Protein AF-A0A7W0JHE9-F1 (afdb_monomer_lite)

Sequence (180 aa):
MLCVAFGHEVSNIRFGSANLPEKYCLCGLPILREDGSYTRIGHIVSCFLSGHRYSAAGIRDGHREYVCELCGHPLLFDQRRSEYARHEVFRKKVRYRCNLFGHRAHEVTRRDGLVEYACQCGHSFLRAPQRNTLLKHPLVCLGAGHFIKFVTRRGRYAEFCCRNCGHTFCFVSIEANRRA

Secondary structure (DSSP, 8-state):
-HHHHH-B---HHHHHH---SSEEPTTS-EES-SSSPPEEEPP-THHHHT-EEEEEEEEETTEEEEEETTT--EEEEETTT-GGGG-SEEEEPPPHHHHHH-EEEEEEEEETTEEEEEETT-BEEEES--S--EEPPPHHHHHS-EEEEEEEEETTEEEEEETTT-BEEEEE-GGGGG--

Radius of gyration: 15.46 Å; chains: 1; bounding box: 36×39×40 Å

Foldseek 3Di:
DVCVQFNFAFFLLVQVPDLDQFDAGPVGDTADDQPQAWGFHGDDCCLAVPFFKWFFQQDDLQWTWIAGRTFQFIFTARLVPAPCNPDRMDTDHDDVVCQVFNFQWDFRDDPLQWTWTHGNSRFIFTHHDDPGSRAHDDVCCNRRNFTWTWRQDRQQWTWIAGPPRRGIGTHGHSVNVVPD

pLDDT: mean 86.29, std 11.2, range [38.03, 96.19]

Structure (mmCIF, N/CA/C/O backbone):
data_AF-A0A7W0JHE9-F1
#
_entry.id   AF-A0A7W0JHE9-F1
#
loop_
_atom_site.group_PDB
_atom_site.id
_atom_site.type_symbol
_atom_site.label_atom_id
_atom_site.label_alt_id
_atom_site.label_comp_id
_atom_site.label_asym_id
_atom_site.label_entity_id
_atom_site.label_seq_id
_atom_site.pdbx_PDB_ins_code
_atom_site.Cartn_x
_atom_site.Cartn_y
_atom_site.Cartn_z
_atom_site.occupancy
_atom_site.B_iso_or_equiv
_atom_site.auth_seq_id
_atom_site.auth_comp_id
_atom_site.auth_asym_id
_atom_site.auth_atom_id
_atom_site.pdbx_PDB_model_num
ATOM 1 N N . MET A 1 1 ? 9.188 10.929 -20.487 1.00 61.03 1 MET A N 1
ATOM 2 C CA . MET A 1 1 ? 9.081 12.239 -19.796 1.00 61.03 1 MET A CA 1
ATOM 3 C C . MET A 1 1 ? 7.981 12.283 -18.733 1.00 61.03 1 MET A C 1
ATOM 5 O O . MET A 1 1 ? 8.261 12.754 -17.640 1.00 61.03 1 MET A O 1
ATOM 9 N N . LEU A 1 2 ? 6.779 11.736 -18.972 1.00 79.88 2 LEU A N 1
ATOM 10 C CA . LEU A 1 2 ? 5.672 11.743 -17.993 1.00 79.88 2 LEU A CA 1
ATOM 11 C C . LEU A 1 2 ? 6.028 11.171 -16.605 1.00 79.88 2 LEU A C 1
ATOM 13 O O . LEU A 1 2 ? 5.628 11.745 -15.597 1.00 79.88 2 LEU A O 1
ATOM 17 N N . CYS A 1 3 ? 6.839 10.107 -16.528 1.00 87.75 3 CYS A N 1
ATOM 18 C CA . CYS A 1 3 ? 7.216 9.507 -15.241 1.00 87.75 3 CYS A CA 1
ATOM 19 C C . CYS A 1 3 ? 8.057 10.422 -14.337 1.00 87.75 3 CYS A C 1
ATOM 21 O O . CYS A 1 3 ? 7.995 10.294 -13.119 1.00 87.75 3 CYS A O 1
ATOM 23 N N . VAL A 1 4 ? 8.813 11.366 -14.907 1.00 83.88 4 VAL A N 1
ATOM 24 C CA . VAL A 1 4 ? 9.589 12.341 -14.120 1.00 83.88 4 VAL A CA 1
ATOM 25 C C . VAL A 1 4 ? 8.650 13.347 -13.452 1.00 83.88 4 VAL A C 1
ATOM 27 O O . VAL A 1 4 ? 8.818 13.676 -12.279 1.00 83.88 4 VAL A O 1
ATOM 30 N N . ALA A 1 5 ? 7.623 13.794 -14.177 1.00 83.44 5 ALA A N 1
ATOM 31 C CA . ALA A 1 5 ? 6.653 14.758 -13.672 1.00 83.44 5 ALA A CA 1
ATOM 32 C C . ALA A 1 5 ? 5.672 14.125 -12.675 1.00 83.44 5 ALA A C 1
ATOM 34 O O . ALA A 1 5 ? 5.450 14.682 -11.602 1.00 83.44 5 ALA A O 1
ATOM 35 N N . PHE A 1 6 ? 5.144 12.938 -12.985 1.00 84.69 6 PHE A N 1
ATOM 36 C CA . PHE A 1 6 ? 4.006 12.354 -12.265 1.00 84.69 6 PHE A CA 1
ATOM 37 C C . PHE A 1 6 ? 4.322 11.062 -11.509 1.00 84.69 6 PHE A C 1
ATOM 39 O O . PHE A 1 6 ? 3.451 10.550 -10.818 1.00 84.69 6 PHE A O 1
ATOM 46 N N . GLY A 1 7 ? 5.551 10.550 -11.585 1.00 89.94 7 GLY A N 1
ATOM 47 C CA . GLY A 1 7 ? 5.914 9.236 -11.054 1.00 89.94 7 GLY A CA 1
ATOM 48 C C . GLY A 1 7 ? 5.606 8.095 -12.028 1.00 89.94 7 GLY A C 1
ATOM 49 O O . GLY A 1 7 ? 4.931 8.263 -13.044 1.00 89.94 7 GLY A O 1
ATOM 50 N N . HIS A 1 8 ? 6.134 6.912 -11.731 1.00 92.06 8 HIS A N 1
ATOM 51 C CA . HIS A 1 8 ? 5.949 5.730 -12.564 1.00 92.06 8 HIS A CA 1
ATOM 52 C C . HIS A 1 8 ? 4.523 5.191 -12.490 1.00 92.06 8 HIS A C 1
ATOM 54 O O . HIS A 1 8 ? 3.943 5.059 -11.411 1.00 92.06 8 HIS A O 1
ATOM 60 N N . GLU A 1 9 ? 3.977 4.828 -13.646 1.00 89.88 9 GLU A N 1
ATOM 61 C CA . GLU A 1 9 ? 2.699 4.134 -13.722 1.00 89.88 9 GLU A CA 1
ATOM 62 C C . GLU A 1 9 ? 2.856 2.667 -13.307 1.00 89.88 9 GLU A C 1
ATOM 64 O O . GLU A 1 9 ? 3.744 1.953 -13.797 1.00 89.88 9 GLU A O 1
ATOM 69 N N . VAL A 1 10 ? 1.956 2.217 -12.434 1.00 89.88 10 VAL A N 1
ATOM 70 C CA . VAL A 1 10 ? 1.888 0.848 -11.919 1.00 89.88 10 VAL A CA 1
ATOM 71 C C . VAL A 1 10 ? 0.583 0.177 -12.338 1.00 89.88 10 VAL A C 1
ATOM 73 O O . VAL A 1 10 ? -0.466 0.816 -12.379 1.00 89.88 10 VAL A O 1
ATOM 76 N N . SER A 1 11 ? 0.649 -1.119 -12.647 1.00 89.12 11 SER A N 1
ATOM 77 C CA . SER A 1 11 ? -0.521 -1.933 -12.983 1.00 89.12 11 SER A CA 1
ATOM 78 C C . SER A 1 11 ? -0.297 -3.374 -12.541 1.00 89.12 11 SER A C 1
ATOM 80 O O . SER A 1 11 ? 0.521 -4.086 -13.125 1.00 89.12 11 SER A O 1
ATOM 82 N N . ASN A 1 12 ? -1.032 -3.817 -11.522 1.00 88.69 12 ASN A N 1
ATOM 83 C CA . ASN A 1 12 ? -0.953 -5.185 -11.012 1.00 88.69 12 ASN A CA 1
ATOM 84 C C . ASN A 1 12 ? -1.370 -6.224 -12.058 1.00 88.69 12 ASN A C 1
ATOM 86 O O . ASN A 1 12 ? -0.759 -7.287 -12.121 1.00 88.69 12 ASN A O 1
ATOM 90 N N . ILE A 1 13 ? -2.325 -5.895 -12.933 1.00 86.81 13 ILE A N 1
ATOM 91 C CA . ILE A 1 13 ? -2.701 -6.733 -14.082 1.00 86.81 13 ILE A CA 1
ATOM 92 C C . ILE A 1 13 ? -1.490 -6.966 -15.000 1.00 86.81 13 ILE A C 1
ATOM 94 O O . ILE A 1 13 ? -1.178 -8.103 -15.365 1.00 86.81 13 ILE A O 1
ATOM 98 N N . ARG A 1 14 ? -0.758 -5.895 -15.341 1.00 86.12 14 ARG A N 1
ATOM 99 C CA . ARG A 1 14 ? 0.450 -5.993 -16.177 1.00 86.12 14 ARG A CA 1
ATOM 100 C C . ARG A 1 14 ? 1.560 -6.757 -15.462 1.00 86.12 14 ARG A C 1
ATOM 102 O O . ARG A 1 14 ? 2.245 -7.573 -16.064 1.00 86.12 14 ARG A O 1
ATOM 109 N N . PHE A 1 15 ? 1.743 -6.508 -14.169 1.00 86.75 15 PHE A N 1
ATOM 110 C CA . PHE A 1 15 ? 2.784 -7.181 -13.398 1.00 86.75 15 PHE A CA 1
ATOM 111 C C . PHE A 1 15 ? 2.503 -8.668 -13.188 1.00 86.75 15 PHE A C 1
ATOM 113 O O . PHE A 1 15 ? 3.460 -9.434 -13.145 1.00 86.75 15 PHE A O 1
ATOM 120 N N . GLY A 1 16 ? 1.237 -9.077 -13.078 1.00 82.19 16 GLY A N 1
ATOM 121 C CA . GLY A 1 16 ? 0.854 -10.483 -12.952 1.00 82.19 16 GLY A CA 1
ATOM 122 C C . GLY A 1 16 ? 1.006 -11.274 -14.252 1.00 82.19 16 GLY A C 1
ATOM 123 O O . GLY A 1 16 ? 1.393 -12.436 -14.204 1.00 82.19 16 GLY A O 1
ATOM 124 N N . SER A 1 17 ? 0.755 -10.641 -15.404 1.00 78.75 17 SER A N 1
ATOM 125 C CA . SER A 1 17 ? 0.919 -11.267 -16.729 1.00 78.75 17 SER A CA 1
ATOM 126 C C . SER A 1 17 ? 2.379 -11.347 -17.182 1.00 78.75 17 SER A C 1
ATOM 128 O O . SER A 1 17 ? 2.765 -12.282 -17.879 1.00 78.75 17 SER A O 1
ATOM 130 N N . ALA A 1 18 ? 3.215 -10.394 -16.768 1.00 66.12 18 ALA A N 1
ATOM 131 C CA . ALA A 1 18 ? 4.636 -10.394 -17.077 1.00 66.12 18 ALA A CA 1
ATOM 132 C C . ALA A 1 18 ? 5.412 -11.286 -16.089 1.00 66.12 18 ALA A C 1
ATOM 134 O O . ALA A 1 18 ? 5.718 -10.874 -14.964 1.00 66.12 18 ALA A O 1
ATOM 135 N N . ASN A 1 19 ? 5.796 -12.485 -16.537 1.00 65.69 19 ASN A N 1
ATOM 136 C CA . ASN A 1 19 ? 6.719 -13.404 -15.851 1.00 65.69 19 ASN A CA 1
ATOM 137 C C . ASN A 1 19 ? 8.180 -12.904 -15.848 1.00 65.69 19 ASN A C 1
ATOM 139 O O . ASN A 1 19 ? 9.123 -13.657 -16.068 1.00 65.69 19 ASN A O 1
ATOM 143 N N . LEU A 1 20 ? 8.372 -11.604 -15.631 1.00 66.25 20 LEU A N 1
ATOM 144 C CA . LEU A 1 20 ? 9.675 -10.955 -15.694 1.00 66.25 20 LEU A CA 1
ATOM 145 C C . LEU A 1 20 ? 10.305 -10.860 -14.299 1.00 66.25 20 LEU A C 1
ATOM 147 O O . LEU A 1 20 ? 9.586 -10.512 -13.361 1.00 66.25 20 LEU A O 1
ATOM 151 N N . PRO A 1 21 ? 11.625 -11.107 -14.165 1.00 66.19 21 PRO A N 1
ATOM 152 C CA . PRO A 1 21 ? 12.361 -11.007 -12.900 1.00 66.19 21 PRO A CA 1
ATOM 153 C C . PRO A 1 21 ? 12.417 -9.578 -12.337 1.00 66.19 21 PRO A C 1
ATOM 155 O O . PRO A 1 21 ? 12.669 -9.393 -11.151 1.00 66.19 21 PRO A O 1
ATOM 158 N N . GLU A 1 22 ? 12.132 -8.572 -13.161 1.00 77.25 22 GLU A N 1
ATOM 159 C CA . GLU A 1 22 ? 11.987 -7.180 -12.746 1.00 77.25 22 GLU A CA 1
ATOM 160 C C . GLU A 1 22 ? 10.677 -6.601 -13.284 1.00 77.25 22 GLU A C 1
ATOM 162 O O . GLU A 1 22 ? 10.197 -6.965 -14.364 1.00 77.25 22 GLU A O 1
ATOM 167 N N . LYS A 1 23 ? 10.076 -5.680 -12.524 1.00 84.81 23 LYS A N 1
ATOM 168 C CA . LYS A 1 23 ? 8.892 -4.944 -12.968 1.00 84.81 23 LYS A CA 1
ATOM 169 C C . LYS A 1 23 ? 9.346 -3.656 -13.637 1.00 84.81 23 LYS A C 1
ATOM 171 O O . LYS A 1 23 ? 10.000 -2.826 -13.016 1.00 84.81 23 LYS A O 1
ATOM 176 N N . TYR A 1 24 ? 8.958 -3.475 -14.894 1.00 87.06 24 TYR A N 1
ATOM 177 C CA . TYR A 1 24 ? 9.279 -2.272 -15.654 1.00 87.06 24 TYR A CA 1
ATOM 178 C C . TYR A 1 24 ? 8.071 -1.341 -15.765 1.00 87.06 24 TYR A C 1
ATOM 180 O O . TYR A 1 24 ? 6.907 -1.758 -15.888 1.00 87.06 24 TYR A O 1
ATOM 188 N N . CYS A 1 25 ? 8.353 -0.043 -15.718 1.00 88.25 25 CYS A N 1
ATOM 189 C CA . CYS A 1 25 ? 7.408 0.977 -16.145 1.00 88.25 25 CYS A CA 1
ATOM 190 C C . CYS A 1 25 ? 7.365 1.036 -17.683 1.00 88.25 25 CYS A C 1
ATOM 192 O O . CYS A 1 25 ? 8.309 0.618 -18.347 1.00 88.25 25 CYS A O 1
ATOM 194 N N . LEU A 1 26 ? 6.315 1.627 -18.262 1.00 85.12 26 LEU A N 1
ATOM 195 C CA . LEU A 1 26 ? 6.248 1.875 -19.712 1.00 85.12 26 LEU A CA 1
ATOM 196 C C . LEU A 1 26 ? 7.388 2.771 -20.216 1.00 85.12 26 LEU A C 1
ATOM 198 O O . LEU A 1 26 ? 7.717 2.742 -21.393 1.00 85.12 26 LEU A O 1
ATOM 202 N N . CYS A 1 27 ? 8.021 3.544 -19.329 1.00 87.62 27 CYS A N 1
ATOM 203 C CA . CYS A 1 27 ? 9.218 4.310 -19.665 1.00 87.62 27 CYS A CA 1
ATOM 204 C C . CYS A 1 27 ? 10.507 3.467 -19.730 1.00 87.62 27 CYS A C 1
ATOM 206 O O . CYS A 1 27 ? 11.582 4.047 -19.835 1.00 87.62 27 CYS A O 1
ATOM 208 N N . GLY A 1 28 ? 10.423 2.140 -19.587 1.00 86.38 28 GLY A N 1
ATOM 209 C CA . GLY A 1 28 ? 11.554 1.213 -19.686 1.00 86.38 28 GLY A CA 1
ATOM 210 C C . GLY A 1 28 ? 12.434 1.112 -18.438 1.00 86.38 28 GLY A C 1
ATOM 211 O O . GLY A 1 28 ? 13.352 0.302 -18.413 1.00 86.38 28 GLY A O 1
ATOM 212 N N . LEU A 1 29 ? 12.163 1.893 -17.386 1.00 87.75 29 LEU A N 1
ATOM 213 C CA . LEU A 1 29 ? 12.939 1.833 -16.145 1.00 87.75 29 LEU A CA 1
ATOM 214 C C . LEU A 1 29 ? 12.412 0.745 -15.197 1.00 87.75 29 LEU A C 1
ATOM 216 O O . LEU A 1 29 ? 11.186 0.593 -15.084 1.00 87.75 29 LEU A O 1
ATOM 220 N N . PRO A 1 30 ? 13.308 0.022 -14.497 1.00 87.44 30 PRO A N 1
ATOM 221 C CA . PRO A 1 30 ? 12.917 -0.898 -13.442 1.00 87.44 30 PRO A CA 1
ATOM 222 C C . PRO A 1 30 ? 12.319 -0.111 -12.274 1.00 87.44 30 PRO A C 1
ATOM 224 O O . PRO A 1 30 ? 12.804 0.955 -11.892 1.00 87.44 30 PRO A O 1
ATOM 227 N N . ILE A 1 31 ? 11.243 -0.642 -11.711 1.00 90.44 31 ILE A N 1
ATOM 228 C CA . ILE A 1 31 ? 10.483 -0.056 -10.609 1.00 90.44 31 ILE A CA 1
ATOM 229 C C . ILE A 1 31 ? 10.176 -1.134 -9.571 1.00 90.44 31 ILE A C 1
ATOM 231 O O . ILE A 1 31 ? 10.238 -2.322 -9.873 1.00 90.44 31 ILE A O 1
ATOM 235 N N . LEU A 1 32 ? 9.790 -0.713 -8.362 1.00 88.75 32 LEU A N 1
ATOM 236 C CA . LEU A 1 32 ? 9.389 -1.623 -7.278 1.00 88.75 32 LEU A CA 1
ATOM 237 C C . LEU A 1 32 ? 10.535 -2.537 -6.820 1.00 88.75 32 LEU A C 1
ATOM 239 O O . LEU A 1 32 ? 10.350 -3.732 -6.607 1.00 88.75 32 LEU A O 1
ATOM 243 N N . ARG A 1 33 ? 11.731 -1.962 -6.678 1.00 87.69 33 ARG A N 1
ATOM 244 C CA . ARG A 1 33 ? 12.906 -2.678 -6.175 1.00 87.69 33 ARG A CA 1
ATOM 245 C C . ARG A 1 33 ? 12.736 -3.059 -4.704 1.00 87.69 33 ARG A C 1
ATOM 247 O O . ARG A 1 33 ? 12.240 -2.267 -3.904 1.00 87.69 33 ARG A O 1
ATOM 254 N N . GLU A 1 34 ? 13.188 -4.261 -4.356 1.00 91.19 34 GLU A N 1
ATOM 255 C CA . GLU A 1 34 ? 13.162 -4.793 -2.983 1.00 91.19 34 GLU A CA 1
ATOM 256 C C . GLU A 1 34 ? 14.473 -4.531 -2.210 1.00 91.19 34 GLU A C 1
ATOM 258 O O . GLU A 1 34 ? 14.685 -5.063 -1.128 1.00 91.19 34 GLU A O 1
ATOM 263 N N . ASP A 1 35 ? 15.345 -3.669 -2.737 1.00 89.38 35 ASP A N 1
ATOM 264 C CA . ASP A 1 35 ? 16.662 -3.309 -2.179 1.00 89.38 35 ASP A CA 1
ATOM 265 C C . ASP A 1 35 ? 16.610 -2.187 -1.119 1.00 89.38 35 ASP A C 1
ATOM 267 O O . ASP A 1 35 ? 17.637 -1.657 -0.699 1.00 89.38 35 ASP A O 1
ATOM 271 N N . GLY A 1 36 ? 15.405 -1.782 -0.708 1.00 87.25 36 GLY A N 1
ATOM 272 C CA . GLY A 1 36 ? 15.183 -0.679 0.229 1.00 87.25 36 GLY A CA 1
ATOM 273 C C . GLY A 1 36 ? 15.246 0.721 -0.396 1.00 87.25 36 GLY A C 1
ATOM 274 O O . GLY A 1 36 ? 14.982 1.704 0.305 1.00 87.25 36 GLY A O 1
ATOM 275 N N . SER A 1 37 ? 15.530 0.840 -1.698 1.00 92.56 37 SER A N 1
ATOM 276 C CA . SER A 1 37 ? 15.482 2.117 -2.411 1.00 92.56 37 SER A CA 1
ATOM 277 C C . SER A 1 37 ? 14.049 2.644 -2.551 1.00 92.56 37 SER A C 1
ATOM 279 O O . SER A 1 37 ? 13.059 1.905 -2.529 1.00 92.56 37 SER A O 1
ATOM 281 N N . TYR A 1 38 ? 13.922 3.967 -2.688 1.00 93.88 38 TYR A N 1
ATOM 282 C CA . TYR A 1 38 ? 12.629 4.590 -2.950 1.00 93.88 38 TYR A CA 1
ATOM 283 C C . TYR A 1 38 ? 12.323 4.596 -4.444 1.00 93.88 38 TYR A C 1
ATOM 285 O O . TYR A 1 38 ? 13.074 5.145 -5.246 1.00 93.88 38 TYR A O 1
ATOM 293 N N . THR A 1 39 ? 11.148 4.088 -4.800 1.00 93.88 39 THR A N 1
ATOM 294 C CA . THR A 1 39 ? 10.543 4.270 -6.120 1.00 93.88 39 THR A CA 1
ATOM 295 C C . THR A 1 39 ? 9.440 5.317 -6.029 1.00 93.88 39 THR A C 1
ATOM 297 O O . THR A 1 39 ? 8.593 5.267 -5.136 1.00 93.88 39 THR A O 1
ATOM 300 N N . ARG A 1 40 ? 9.408 6.264 -6.967 1.00 94.56 40 ARG A N 1
ATOM 301 C CA . ARG A 1 40 ? 8.303 7.220 -7.089 1.00 94.56 40 ARG A CA 1
ATOM 302 C C . ARG A 1 40 ? 7.238 6.661 -8.027 1.00 94.56 40 ARG A C 1
ATOM 304 O O . ARG A 1 40 ? 7.474 6.568 -9.228 1.00 94.56 40 ARG A O 1
ATOM 311 N N . ILE A 1 41 ? 6.066 6.332 -7.500 1.00 92.81 41 ILE A N 1
ATOM 312 C CA . ILE A 1 41 ? 4.907 5.909 -8.293 1.00 92.81 41 ILE A CA 1
ATOM 313 C C . ILE A 1 41 ? 3.885 7.036 -8.402 1.00 92.81 41 ILE A C 1
ATOM 315 O O . ILE A 1 41 ? 3.750 7.863 -7.496 1.00 92.81 41 ILE A O 1
ATOM 319 N N . GLY A 1 42 ? 3.168 7.071 -9.518 1.00 90.12 42 GLY A N 1
ATOM 320 C CA . GLY A 1 42 ? 2.116 8.050 -9.737 1.00 90.12 42 GLY A CA 1
ATOM 321 C C . GLY A 1 42 ? 0.872 7.783 -8.907 1.00 90.12 42 GLY A C 1
ATOM 322 O O . GLY A 1 42 ? 0.588 6.658 -8.492 1.00 90.12 42 GLY A O 1
ATOM 323 N N . HIS A 1 43 ? 0.118 8.847 -8.656 1.00 83.56 43 HIS A N 1
ATOM 324 C CA . HIS A 1 43 ? -1.173 8.734 -8.002 1.00 83.56 43 HIS A CA 1
ATOM 325 C C . HIS A 1 43 ? -2.221 8.244 -9.007 1.00 83.56 43 HIS A C 1
ATOM 327 O O . HIS A 1 43 ? -2.440 8.863 -10.047 1.00 83.56 43 HIS A O 1
ATOM 333 N N . ILE A 1 44 ? -2.890 7.130 -8.708 1.00 79.75 44 ILE A N 1
ATOM 334 C CA . ILE A 1 44 ? -3.879 6.547 -9.620 1.00 79.75 44 ILE A CA 1
ATOM 335 C C . ILE A 1 44 ? -5.252 7.152 -9.317 1.00 79.75 44 ILE A C 1
ATOM 337 O O . ILE A 1 44 ? -6.020 6.645 -8.499 1.00 79.75 44 ILE A O 1
ATOM 341 N N . VAL A 1 45 ? -5.567 8.254 -10.002 1.00 71.56 45 VAL A N 1
ATOM 342 C CA . VAL A 1 45 ? -6.821 9.010 -9.817 1.00 71.56 45 VAL A CA 1
ATOM 343 C C . VAL A 1 45 ? -8.055 8.175 -10.190 1.00 71.56 45 VAL A C 1
ATOM 345 O O . VAL A 1 45 ? -9.138 8.371 -9.635 1.00 71.56 45 VAL A O 1
ATOM 348 N N . SER A 1 46 ? -7.906 7.176 -11.068 1.00 72.44 46 SER A N 1
ATOM 349 C CA . SER A 1 46 ? -9.014 6.296 -11.464 1.00 72.44 46 SER A CA 1
ATOM 350 C C . SER A 1 46 ? -9.628 5.530 -10.282 1.00 72.44 46 SER A C 1
ATOM 352 O O . SER A 1 46 ? -10.820 5.222 -10.327 1.00 72.44 46 SER A O 1
ATOM 354 N N . CYS A 1 47 ? -8.882 5.322 -9.184 1.00 68.44 47 CYS A N 1
ATOM 355 C CA . CYS A 1 47 ? -9.405 4.778 -7.922 1.00 68.44 47 CYS A CA 1
ATOM 356 C C . CYS A 1 47 ? -10.623 5.568 -7.403 1.00 68.44 47 CYS A C 1
ATOM 358 O O . CYS A 1 47 ? -11.556 4.995 -6.832 1.00 68.44 47 CYS A O 1
ATOM 360 N N . PHE A 1 48 ? -10.617 6.890 -7.598 1.00 69.38 48 PHE A N 1
ATOM 361 C CA . PHE A 1 48 ? -11.632 7.810 -7.083 1.00 69.38 48 PHE A CA 1
ATOM 362 C C . PHE A 1 48 ? -12.811 7.989 -8.034 1.00 69.38 48 PHE A C 1
ATOM 364 O O . PHE A 1 48 ? -13.918 8.266 -7.577 1.00 69.38 48 PHE A O 1
ATOM 371 N N . LEU A 1 49 ? -12.597 7.823 -9.341 1.00 73.75 49 LEU A N 1
ATOM 372 C CA . LEU A 1 49 ? -13.613 8.100 -10.357 1.00 73.75 49 LEU A CA 1
ATOM 373 C C . LEU A 1 49 ? -14.511 6.886 -10.619 1.00 73.75 49 LEU A C 1
ATOM 375 O O . LEU A 1 49 ? -15.731 6.985 -10.464 1.00 73.75 49 LEU A O 1
ATOM 379 N N . SER A 1 50 ? -13.920 5.735 -10.947 1.00 76.38 50 SER A N 1
ATOM 380 C CA . SER A 1 50 ? -14.645 4.567 -11.472 1.00 76.38 50 SER A CA 1
ATOM 381 C C . SER A 1 50 ? -14.727 3.384 -10.504 1.00 76.38 50 SER A C 1
ATOM 383 O O . SER A 1 50 ? -15.471 2.435 -10.762 1.00 76.38 50 SER A O 1
ATOM 385 N N . GLY A 1 51 ? -13.995 3.439 -9.385 1.00 83.88 51 GLY A N 1
ATOM 386 C CA . GLY A 1 51 ? -13.872 2.338 -8.432 1.00 83.88 51 GLY A CA 1
ATOM 387 C C . GLY A 1 51 ? -13.163 1.124 -9.032 1.00 83.88 51 GLY A C 1
ATOM 388 O O . GLY A 1 51 ? -13.285 0.825 -10.221 1.00 83.88 51 GLY A O 1
ATOM 389 N N . HIS A 1 52 ? -12.413 0.402 -8.211 1.00 89.75 52 HIS A N 1
ATOM 390 C CA . HIS A 1 52 ? -11.581 -0.707 -8.680 1.00 89.75 52 HIS A CA 1
ATOM 391 C C . HIS A 1 52 ? -12.061 -2.048 -8.150 1.00 89.75 52 HIS A C 1
ATOM 393 O O . HIS A 1 52 ? -12.815 -2.110 -7.176 1.00 89.75 52 HIS A O 1
ATOM 399 N N . ARG A 1 53 ? -11.637 -3.111 -8.835 1.00 93.44 53 ARG A N 1
ATOM 400 C CA . ARG A 1 53 ? -11.833 -4.495 -8.418 1.00 93.44 53 ARG A CA 1
ATOM 401 C C . ARG A 1 53 ? -10.741 -4.884 -7.423 1.00 93.44 53 ARG A C 1
ATOM 403 O O . ARG A 1 53 ? -9.563 -4.597 -7.637 1.00 93.44 53 ARG A O 1
ATOM 410 N N . TYR A 1 54 ? -11.168 -5.499 -6.333 1.00 94.19 54 TYR A N 1
ATOM 411 C CA . TYR A 1 54 ? -10.351 -5.938 -5.216 1.00 94.19 54 TYR A CA 1
ATOM 412 C C . TYR A 1 54 ? -10.547 -7.431 -5.032 1.00 94.19 54 TYR A C 1
ATOM 414 O O . TYR A 1 54 ? -11.689 -7.888 -4.983 1.00 94.19 54 TYR A O 1
ATOM 422 N N . SER A 1 55 ? -9.443 -8.149 -4.885 1.00 94.81 55 SER A N 1
ATOM 423 C CA . SER A 1 55 ? -9.436 -9.599 -4.704 1.00 94.81 55 SER A CA 1
ATOM 424 C C . SER A 1 55 ? -8.779 -9.954 -3.380 1.00 94.81 55 SER A C 1
ATOM 426 O O . SER A 1 55 ? -7.832 -9.280 -2.958 1.00 94.81 55 SER A O 1
ATOM 428 N N . ALA A 1 56 ? -9.322 -10.962 -2.699 1.00 95.19 56 ALA A N 1
ATOM 429 C CA . ALA A 1 56 ? -8.826 -11.425 -1.414 1.00 95.19 56 ALA A CA 1
ATOM 430 C C . ALA A 1 56 ? -7.358 -11.845 -1.546 1.00 95.19 56 ALA A C 1
ATOM 432 O O . ALA A 1 56 ? -6.965 -12.538 -2.485 1.00 95.19 56 ALA A O 1
ATOM 433 N N . ALA A 1 57 ? -6.538 -11.372 -0.614 1.00 93.06 57 ALA A N 1
ATOM 434 C CA . ALA A 1 57 ? -5.105 -11.640 -0.575 1.00 93.06 57 ALA A CA 1
ATOM 435 C C . ALA A 1 57 ? -4.705 -12.458 0.655 1.00 93.06 57 ALA A C 1
ATOM 437 O O . ALA A 1 57 ? -3.706 -13.173 0.610 1.00 93.06 57 ALA A O 1
ATOM 438 N N . GLY A 1 58 ? -5.479 -12.377 1.739 1.00 93.19 58 GLY A N 1
ATOM 439 C CA . GLY A 1 58 ? -5.221 -13.151 2.944 1.00 93.19 58 GLY A CA 1
ATOM 440 C C . GLY A 1 58 ? -6.030 -12.689 4.147 1.00 93.19 58 GLY A C 1
ATOM 441 O O . GLY A 1 58 ? -6.902 -11.823 4.061 1.00 93.19 58 GLY A O 1
ATOM 442 N N . ILE A 1 59 ? -5.727 -13.292 5.290 1.00 93.81 59 ILE A N 1
ATOM 443 C CA . ILE A 1 59 ? -6.320 -12.989 6.591 1.00 93.81 59 ILE A CA 1
ATOM 444 C C . ILE A 1 59 ? -5.183 -12.785 7.589 1.00 93.81 59 ILE A C 1
ATOM 446 O O . ILE A 1 59 ? -4.263 -13.599 7.634 1.00 93.81 59 ILE A O 1
ATOM 450 N N . ARG A 1 60 ? -5.253 -11.722 8.393 1.00 91.31 60 ARG A N 1
ATOM 451 C CA . ARG A 1 60 ? -4.262 -11.405 9.429 1.00 91.31 60 ARG A CA 1
ATOM 452 C C . ARG A 1 60 ? -4.832 -10.486 10.498 1.00 91.31 60 ARG A C 1
ATOM 454 O O . ARG A 1 60 ? -5.656 -9.632 10.190 1.00 91.31 60 ARG A O 1
ATOM 461 N N . ASP A 1 61 ? -4.403 -10.677 11.744 1.00 94.12 61 ASP A N 1
ATOM 462 C CA . ASP A 1 61 ? -4.749 -9.815 12.887 1.00 94.12 61 ASP A CA 1
ATOM 463 C C . ASP A 1 61 ? -6.265 -9.539 13.016 1.00 94.12 61 ASP A C 1
ATOM 465 O O . ASP A 1 61 ? -6.702 -8.417 13.267 1.00 94.12 61 ASP A O 1
ATOM 469 N N . GLY A 1 62 ? -7.105 -10.550 12.753 1.00 94.88 62 GLY A N 1
ATOM 470 C CA . GLY A 1 62 ? -8.570 -10.412 12.775 1.00 94.88 62 GLY A CA 1
ATOM 471 C C . GLY A 1 62 ? -9.170 -9.602 11.614 1.00 94.88 62 GLY A C 1
ATOM 472 O O . GLY A 1 62 ? -10.353 -9.260 11.646 1.00 94.88 62 GLY A O 1
ATOM 473 N N . HIS A 1 63 ? -8.382 -9.309 10.580 1.00 96.19 63 HIS A N 1
ATOM 474 C CA . HIS A 1 63 ? -8.784 -8.586 9.381 1.00 96.19 63 HIS A CA 1
ATOM 475 C C . HIS A 1 63 ? -8.595 -9.446 8.123 1.00 96.19 63 HIS A C 1
ATOM 477 O O . HIS A 1 63 ? -7.697 -10.283 8.035 1.00 96.19 63 HIS A O 1
ATOM 483 N N . ARG A 1 64 ? -9.447 -9.239 7.120 1.00 96.06 64 ARG A N 1
ATOM 484 C CA . ARG A 1 64 ? -9.269 -9.777 5.770 1.00 96.06 64 ARG A CA 1
ATOM 485 C C . ARG A 1 64 ? -8.645 -8.706 4.881 1.00 96.06 64 ARG A C 1
ATOM 487 O O . ARG A 1 64 ? -9.130 -7.574 4.829 1.00 96.06 64 ARG A O 1
ATOM 494 N N . GLU A 1 65 ? -7.563 -9.076 4.211 1.00 95.31 65 GLU A N 1
ATOM 495 C CA . GLU A 1 65 ? -6.818 -8.226 3.292 1.00 95.31 65 GLU A CA 1
ATOM 496 C C . GLU A 1 65 ? -7.274 -8.471 1.856 1.00 95.31 65 GLU A C 1
ATOM 498 O O . GLU A 1 65 ? -7.447 -9.608 1.412 1.00 95.31 65 GLU A O 1
ATOM 503 N N . TYR A 1 66 ? -7.426 -7.381 1.121 1.00 95.38 66 TYR A N 1
ATOM 504 C CA . TYR A 1 66 ? -7.759 -7.349 -0.289 1.00 95.38 66 TYR A CA 1
ATOM 505 C C . TYR A 1 66 ? -6.755 -6.485 -1.019 1.00 95.38 66 TYR A C 1
ATOM 507 O O . TYR A 1 66 ? -6.327 -5.468 -0.486 1.00 95.38 66 TYR A O 1
ATOM 515 N N . VAL A 1 67 ? -6.436 -6.819 -2.261 1.00 94.25 67 VAL A N 1
ATOM 516 C CA . VAL A 1 67 ? -5.531 -6.014 -3.085 1.00 94.25 67 VAL A CA 1
ATOM 517 C C . VAL A 1 67 ? -6.257 -5.574 -4.343 1.00 94.25 67 VAL A C 1
ATOM 519 O O . VAL A 1 67 ? -6.908 -6.377 -5.013 1.00 94.25 67 VAL A O 1
ATOM 522 N N . CYS A 1 68 ? -6.148 -4.285 -4.666 1.00 93.31 68 CYS A N 1
ATOM 523 C CA . CYS A 1 68 ? -6.635 -3.771 -5.935 1.00 93.31 68 CYS A CA 1
ATOM 524 C C . CYS A 1 68 ? -5.863 -4.405 -7.098 1.00 93.31 68 CYS A C 1
ATOM 526 O O . CYS A 1 68 ? -4.630 -4.341 -7.161 1.00 93.31 68 CYS A O 1
ATOM 528 N N . GLU A 1 69 ? -6.598 -4.955 -8.059 1.00 91.06 69 GLU A N 1
ATOM 529 C CA . GLU A 1 69 ? -6.027 -5.601 -9.242 1.00 91.06 69 GLU A CA 1
ATOM 530 C C . GLU A 1 69 ? -5.311 -4.614 -10.170 1.00 91.06 69 GLU A C 1
ATOM 532 O O . GLU A 1 69 ? -4.446 -5.025 -10.933 1.00 91.06 69 GLU A O 1
ATOM 537 N N . LEU A 1 70 ? -5.618 -3.314 -10.089 1.00 89.88 70 LEU A N 1
ATOM 538 C CA . LEU A 1 70 ? -4.971 -2.282 -10.898 1.00 89.88 70 LEU A CA 1
ATOM 539 C C . LEU A 1 70 ? -3.837 -1.587 -10.139 1.00 89.88 70 LEU A C 1
ATOM 541 O O . LEU A 1 70 ? -2.675 -1.721 -10.502 1.00 89.88 70 LEU A O 1
ATOM 545 N N . CYS A 1 71 ? -4.152 -0.849 -9.076 1.00 89.19 71 CYS A N 1
ATOM 546 C CA . CYS A 1 71 ? -3.184 0.031 -8.418 1.00 89.19 71 CYS A CA 1
ATOM 547 C C . CYS A 1 71 ? -2.367 -0.634 -7.301 1.00 89.19 71 CYS A C 1
ATOM 549 O O . CYS A 1 71 ? -1.474 0.004 -6.752 1.00 89.19 71 CYS A O 1
ATOM 551 N N . GLY A 1 72 ? -2.698 -1.871 -6.916 1.00 91.81 72 GLY A N 1
ATOM 552 C CA . GLY A 1 72 ? -2.062 -2.558 -5.789 1.00 91.81 72 GLY A CA 1
ATOM 553 C C . GLY A 1 72 ? -2.417 -2.003 -4.412 1.00 91.81 72 GLY A C 1
ATOM 554 O O . GLY A 1 72 ? -1.945 -2.516 -3.409 1.00 91.81 72 GLY A O 1
ATOM 555 N N . HIS A 1 73 ? -3.277 -0.992 -4.320 1.00 91.25 73 HIS A N 1
ATOM 556 C CA . HIS A 1 73 ? -3.734 -0.453 -3.042 1.00 91.25 73 HIS A CA 1
ATOM 557 C C . HIS A 1 73 ? -4.432 -1.558 -2.217 1.00 91.25 73 HIS A C 1
ATOM 559 O O . HIS A 1 73 ? -5.426 -2.119 -2.698 1.00 91.25 73 HIS A O 1
ATOM 565 N N . PRO A 1 74 ? -3.955 -1.870 -0.997 1.00 92.94 74 PRO A N 1
ATOM 566 C CA . PRO A 1 74 ? -4.558 -2.876 -0.142 1.00 92.94 74 PRO A CA 1
ATOM 567 C C . PRO A 1 74 ? -5.710 -2.307 0.695 1.00 92.94 74 PRO A C 1
ATOM 569 O O . PRO A 1 74 ? -5.643 -1.191 1.210 1.00 92.94 74 PRO A O 1
ATOM 572 N N . LEU A 1 75 ? -6.767 -3.092 0.868 1.00 93.88 75 LEU A N 1
ATOM 573 C CA . LEU A 1 75 ? -7.808 -2.830 1.853 1.00 93.88 75 LEU A CA 1
ATOM 574 C C . LEU A 1 75 ? -7.764 -3.894 2.945 1.00 93.88 75 LEU A C 1
ATOM 576 O O . LEU A 1 75 ? -7.701 -5.081 2.652 1.00 93.88 75 LEU A O 1
ATOM 580 N N . LEU A 1 76 ? -7.840 -3.465 4.195 1.00 94.56 76 LEU A N 1
ATOM 581 C CA . LEU A 1 76 ? -7.819 -4.285 5.389 1.00 94.56 76 LEU A CA 1
ATOM 582 C C . LEU A 1 76 ? -9.125 -4.086 6.161 1.00 94.56 76 LEU A C 1
ATOM 584 O O . LEU A 1 76 ? -9.371 -3.029 6.743 1.00 94.56 76 LEU A O 1
ATOM 588 N N . PHE A 1 77 ? -9.986 -5.099 6.138 1.00 95.75 77 PHE A N 1
ATOM 589 C CA . PHE A 1 77 ? -11.318 -5.046 6.734 1.00 95.75 77 PHE A CA 1
ATOM 590 C C . PHE A 1 77 ? -11.431 -5.965 7.942 1.00 95.75 77 PHE A C 1
ATOM 592 O O . PHE A 1 77 ? -11.107 -7.142 7.846 1.00 95.75 77 PHE A O 1
ATOM 599 N N . ASP A 1 78 ? -11.956 -5.445 9.050 1.00 95.00 78 ASP A N 1
ATOM 600 C CA . ASP A 1 78 ? -12.291 -6.237 10.238 1.00 95.00 78 ASP A CA 1
ATOM 601 C C . ASP A 1 78 ? -13.253 -7.378 9.863 1.00 95.00 78 ASP A C 1
ATOM 603 O O . ASP A 1 78 ? -14.303 -7.143 9.254 1.00 95.00 78 ASP A O 1
ATOM 607 N N . GLN A 1 79 ? -12.894 -8.612 10.225 1.00 95.88 79 GLN A N 1
ATOM 608 C CA . GLN A 1 79 ? -13.646 -9.805 9.835 1.00 95.88 79 GLN A CA 1
ATOM 609 C C . GLN A 1 79 ? -15.032 -9.915 10.464 1.00 95.88 79 GLN A C 1
ATOM 611 O O . GLN A 1 79 ? -15.907 -10.592 9.927 1.00 95.88 79 GLN A O 1
ATOM 616 N N . ARG A 1 80 ? -15.228 -9.289 11.621 1.00 93.56 80 ARG A N 1
ATOM 617 C CA . ARG A 1 80 ? -16.470 -9.367 12.388 1.00 93.56 80 ARG A CA 1
ATOM 618 C C . ARG A 1 80 ? -17.425 -8.242 12.020 1.00 93.56 80 ARG A C 1
ATOM 620 O O . ARG A 1 80 ? -18.631 -8.410 12.157 1.00 93.56 80 ARG A O 1
ATOM 627 N N . ARG A 1 81 ? -16.896 -7.094 11.587 1.00 91.56 81 ARG A N 1
ATOM 628 C CA . ARG A 1 81 ? -17.673 -5.852 11.427 1.00 91.56 81 ARG A CA 1
ATOM 629 C C . ARG A 1 81 ? -17.898 -5.419 9.983 1.00 91.56 81 ARG A C 1
ATOM 631 O O . ARG A 1 81 ? -18.807 -4.633 9.735 1.00 91.56 81 ARG A O 1
ATOM 638 N N . SER A 1 82 ? -17.062 -5.856 9.043 1.00 91.50 82 SER A N 1
ATOM 639 C CA . SER A 1 82 ? -17.141 -5.386 7.658 1.00 91.50 82 SER A CA 1
ATOM 640 C C . SER A 1 82 ? -18.088 -6.229 6.809 1.00 91.50 82 SER A C 1
ATOM 642 O O . SER A 1 82 ? -17.971 -7.452 6.782 1.00 91.50 82 SER A O 1
ATOM 644 N N . GLU A 1 83 ? -18.939 -5.572 6.014 1.00 92.00 83 GLU A N 1
ATOM 645 C CA . GLU A 1 83 ? -19.727 -6.229 4.956 1.00 92.00 83 GLU A CA 1
ATOM 646 C C . GLU A 1 83 ? -18.823 -6.960 3.952 1.00 92.00 83 GLU A C 1
ATOM 648 O O . GLU A 1 83 ? -19.158 -8.033 3.462 1.00 92.00 83 GLU A O 1
ATOM 653 N N . TYR A 1 84 ? -17.615 -6.434 3.721 1.00 92.44 84 TYR A N 1
ATOM 654 C CA . TYR A 1 84 ? -16.668 -7.020 2.784 1.00 92.44 84 TYR A CA 1
ATOM 655 C C . TYR A 1 84 ? -15.978 -8.260 3.345 1.00 92.44 84 TYR A C 1
ATOM 657 O O . TYR A 1 84 ? -15.330 -8.947 2.576 1.00 92.44 84 TYR A O 1
ATOM 665 N N . ALA A 1 85 ? -16.076 -8.590 4.636 1.00 89.06 85 ALA A N 1
ATOM 666 C CA . ALA A 1 85 ? -15.252 -9.626 5.276 1.00 89.06 85 ALA A CA 1
ATOM 667 C C . ALA A 1 85 ? -15.392 -11.045 4.691 1.00 89.06 85 ALA A C 1
ATOM 669 O O . ALA A 1 85 ? -14.516 -11.879 4.910 1.00 89.06 85 ALA A O 1
ATOM 670 N N . ARG A 1 86 ? -16.484 -11.328 3.975 1.00 90.44 86 ARG A N 1
ATOM 671 C CA . ARG A 1 86 ? -16.806 -12.663 3.439 1.00 90.44 86 ARG A CA 1
ATOM 672 C C . ARG A 1 86 ? -16.668 -12.770 1.923 1.00 90.44 86 ARG A C 1
ATOM 674 O O . ARG A 1 86 ? -16.914 -13.831 1.365 1.00 90.44 86 ARG A O 1
ATOM 681 N N . HIS A 1 87 ? -16.319 -11.678 1.255 1.00 95.00 87 HIS A N 1
ATOM 682 C CA . HIS A 1 87 ? -16.187 -11.674 -0.192 1.00 95.00 87 HIS A CA 1
ATOM 683 C C . HIS A 1 87 ? -14.831 -12.246 -0.608 1.00 95.00 87 HIS A C 1
ATOM 685 O O . HIS A 1 87 ? -13.816 -12.021 0.044 1.00 95.00 87 HIS A O 1
ATOM 691 N N . GLU A 1 88 ? -14.795 -12.954 -1.729 1.00 95.44 88 GLU A N 1
ATOM 692 C CA . GLU A 1 88 ? -13.525 -13.282 -2.387 1.00 95.44 88 GLU A CA 1
ATOM 693 C C . GLU A 1 88 ? -13.092 -12.145 -3.313 1.00 95.44 88 GLU A C 1
ATOM 695 O O . GLU A 1 88 ? -11.915 -11.808 -3.406 1.00 95.44 88 GLU A O 1
ATOM 700 N N . VAL A 1 89 ? -14.062 -11.493 -3.958 1.00 96.12 89 VAL A N 1
ATOM 701 C CA . VAL A 1 89 ? -13.831 -10.384 -4.880 1.00 96.12 89 VAL A CA 1
ATOM 702 C C . VAL A 1 89 ? -14.974 -9.380 -4.779 1.00 96.12 89 VAL A C 1
ATOM 704 O O . VAL A 1 89 ? -16.135 -9.763 -4.636 1.00 96.12 89 VAL A O 1
ATOM 707 N N . PHE A 1 90 ? -14.667 -8.089 -4.891 1.00 94.94 90 PHE A N 1
ATOM 708 C CA . PHE A 1 90 ? -15.677 -7.036 -5.008 1.00 94.94 90 PHE A CA 1
ATOM 709 C C . PHE A 1 90 ? -15.153 -5.826 -5.783 1.00 94.94 90 PHE A C 1
ATOM 711 O O . PHE A 1 90 ? -13.950 -5.647 -5.976 1.00 94.94 90 PHE A O 1
ATOM 718 N N . ARG A 1 91 ? -16.067 -4.948 -6.209 1.00 93.06 91 ARG A N 1
ATOM 719 C CA . ARG A 1 91 ? -15.724 -3.630 -6.753 1.00 93.06 91 ARG A CA 1
ATOM 720 C C . ARG A 1 91 ? -16.054 -2.558 -5.729 1.00 93.06 91 ARG A C 1
ATOM 722 O O . ARG A 1 91 ? -17.153 -2.543 -5.186 1.00 93.06 91 ARG A O 1
ATOM 729 N N . LYS A 1 92 ? -15.121 -1.641 -5.476 1.00 88.81 92 LYS A N 1
ATOM 730 C CA . LYS A 1 92 ? -15.314 -0.567 -4.500 1.00 88.81 92 LYS A CA 1
ATOM 731 C C . LYS A 1 92 ? -14.816 0.769 -5.026 1.00 88.81 92 LYS A C 1
ATOM 733 O O . LYS A 1 92 ? -13.702 0.887 -5.530 1.00 88.81 92 LYS A O 1
ATOM 738 N N . LYS A 1 93 ? -15.639 1.801 -4.838 1.00 84.38 93 LYS A N 1
ATOM 739 C CA . LYS A 1 93 ? -15.245 3.201 -5.018 1.00 84.38 93 LYS A CA 1
ATOM 740 C C . LYS A 1 93 ? -14.677 3.759 -3.712 1.00 84.38 93 LYS A C 1
ATOM 742 O O . LYS A 1 93 ? -15.189 3.481 -2.616 1.00 84.38 93 LYS A O 1
ATOM 747 N N . VAL A 1 94 ? -13.610 4.547 -3.810 1.00 71.12 94 VAL A N 1
ATOM 748 C CA . VAL A 1 94 ? -13.099 5.294 -2.655 1.00 71.12 94 VAL A CA 1
ATOM 749 C C . VAL A 1 94 ? -14.133 6.353 -2.268 1.00 71.12 94 VAL A C 1
ATOM 751 O O . VAL A 1 94 ? -14.636 7.089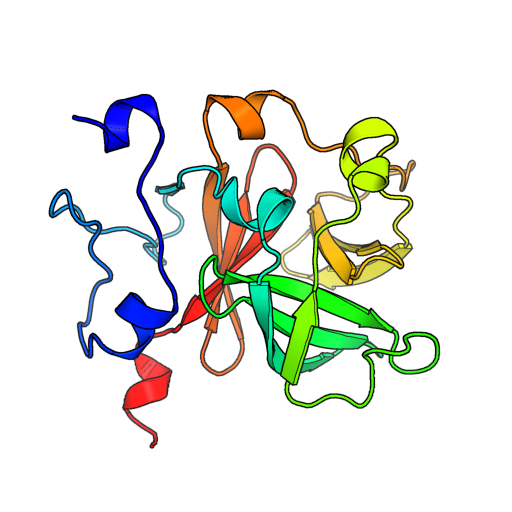 -3.115 1.00 71.12 94 VAL A O 1
ATOM 754 N N . ARG A 1 95 ? -14.500 6.414 -0.982 1.00 70.69 95 ARG A N 1
ATOM 755 C CA . ARG A 1 95 ? -15.465 7.409 -0.497 1.00 70.69 95 ARG A CA 1
ATOM 756 C C . ARG A 1 95 ? -14.765 8.765 -0.413 1.00 70.69 95 ARG A C 1
ATOM 758 O O . ARG A 1 95 ? -13.857 8.930 0.395 1.00 70.69 95 ARG A O 1
ATOM 765 N N . TYR A 1 96 ? -15.234 9.744 -1.187 1.00 60.81 96 TYR A N 1
ATOM 766 C CA . TYR A 1 96 ? -14.646 11.091 -1.266 1.00 60.81 96 TYR A CA 1
ATOM 767 C C . TYR A 1 96 ? -14.552 11.799 0.098 1.00 60.81 96 TYR A C 1
ATOM 769 O O . TYR A 1 96 ? -13.619 12.552 0.360 1.00 60.81 96 TYR A O 1
ATOM 777 N N . ARG A 1 97 ? -15.477 11.492 1.019 1.00 67.94 97 ARG A N 1
ATOM 778 C CA . ARG A 1 97 ? -15.467 12.018 2.394 1.00 67.94 97 ARG A CA 1
ATOM 779 C C . ARG A 1 97 ? -14.188 11.676 3.161 1.00 67.94 97 ARG A C 1
ATOM 781 O O . ARG A 1 97 ? -13.746 12.489 3.964 1.00 67.94 97 ARG A O 1
ATOM 788 N N . CYS A 1 98 ? -13.581 10.518 2.908 1.00 71.56 98 CYS A N 1
ATOM 789 C CA . CYS A 1 98 ? -12.335 10.138 3.570 1.00 71.56 98 CYS A CA 1
ATOM 790 C C . CYS A 1 98 ? -11.151 11.000 3.102 1.00 71.56 98 CYS A C 1
ATOM 792 O O . CYS A 1 98 ? -10.281 11.321 3.904 1.00 71.56 98 CYS A O 1
ATOM 794 N N . ASN A 1 99 ? -11.165 11.468 1.848 1.00 66.25 99 ASN A N 1
ATOM 795 C CA . ASN A 1 99 ? -10.162 12.415 1.357 1.00 66.25 99 ASN A CA 1
ATOM 796 C C . ASN A 1 99 ? -10.297 13.785 2.028 1.00 66.25 99 ASN A C 1
ATOM 798 O O . ASN A 1 99 ? -9.289 14.405 2.352 1.00 66.25 99 ASN A O 1
ATOM 802 N N . LEU A 1 100 ? -11.532 14.253 2.237 1.00 71.75 100 LEU A N 1
ATOM 803 C CA . LEU A 1 100 ? -11.783 15.601 2.750 1.00 71.75 100 LEU A CA 1
ATOM 804 C C . LEU A 1 100 ? -11.610 15.696 4.274 1.00 71.75 100 LEU A C 1
ATOM 806 O O . LEU A 1 100 ? -11.027 16.651 4.779 1.00 71.75 100 LEU A O 1
ATOM 810 N N . PHE A 1 101 ? -12.088 14.692 5.013 1.00 82.44 101 PHE A N 1
ATOM 811 C CA . PHE A 1 101 ? -12.098 14.708 6.482 1.00 82.44 101 PHE A CA 1
ATOM 812 C C . PHE A 1 101 ? -11.004 13.841 7.116 1.00 82.44 101 PHE A C 1
ATOM 814 O O . PHE A 1 101 ? -10.764 13.935 8.319 1.00 82.44 101 PHE A O 1
ATOM 821 N N . GLY A 1 102 ? -10.304 13.037 6.316 1.00 84.75 102 GLY A N 1
ATOM 822 C CA . GLY A 1 102 ? -9.356 12.042 6.794 1.00 84.75 102 GLY A CA 1
ATOM 823 C C . GLY A 1 102 ? -10.024 10.733 7.215 1.00 84.75 102 GLY A C 1
ATOM 824 O O . GLY A 1 102 ? -11.234 10.523 7.096 1.00 84.75 102 GLY A O 1
ATOM 825 N N . HIS A 1 103 ? -9.192 9.831 7.715 1.00 89.06 103 HIS A N 1
ATOM 826 C CA . HIS A 1 103 ? -9.541 8.483 8.122 1.00 89.06 103 HIS A CA 1
ATOM 827 C C . HIS A 1 103 ? -9.397 8.378 9.630 1.00 89.06 103 HIS A C 1
ATOM 829 O O . HIS A 1 103 ? -8.293 8.509 10.148 1.00 89.06 103 HIS A O 1
ATOM 835 N N . ARG A 1 104 ? -10.491 8.108 10.342 1.00 90.94 104 ARG A N 1
ATOM 836 C CA . ARG A 1 104 ? -10.384 7.658 11.729 1.00 90.94 104 ARG A CA 1
ATOM 837 C C . ARG A 1 104 ? -9.993 6.186 11.703 1.00 90.94 104 ARG A C 1
ATOM 839 O O . ARG A 1 104 ? -10.795 5.348 11.287 1.00 90.94 104 ARG A O 1
ATOM 846 N N . ALA A 1 105 ? -8.748 5.913 12.058 1.00 91.94 105 ALA A N 1
ATOM 847 C CA . ALA A 1 105 ? -8.187 4.576 12.064 1.00 91.94 105 ALA A CA 1
ATOM 848 C C . ALA A 1 105 ? -8.080 4.018 13.491 1.00 91.94 105 ALA A C 1
ATOM 850 O O . ALA A 1 105 ? -8.191 4.752 14.476 1.00 91.94 105 ALA A O 1
ATOM 851 N N . HIS A 1 106 ? -7.866 2.715 13.598 1.00 93.25 106 HIS A N 1
ATOM 852 C CA . HIS A 1 106 ? -7.503 2.019 14.830 1.00 93.25 106 HIS A CA 1
ATOM 853 C C . HIS A 1 106 ? -6.211 1.237 14.611 1.00 93.25 106 HIS A C 1
ATOM 855 O O . HIS A 1 106 ? -5.888 0.889 13.474 1.00 93.25 106 HIS A O 1
ATOM 861 N N . GLU A 1 107 ? -5.467 0.989 15.688 1.00 95.38 107 GLU A N 1
ATOM 862 C CA . GLU A 1 107 ? -4.295 0.110 15.648 1.00 95.38 107 GLU A CA 1
ATOM 863 C C . GLU A 1 107 ? -4.742 -1.325 15.366 1.00 95.38 107 GLU A C 1
ATOM 865 O O . GLU A 1 107 ? -5.664 -1.830 16.004 1.00 95.38 107 GLU A O 1
ATOM 870 N N . VAL A 1 108 ? -4.096 -1.963 14.394 1.00 94.88 108 VAL A N 1
ATOM 871 C CA . VAL A 1 108 ? -4.308 -3.371 14.045 1.00 94.88 108 VAL A CA 1
ATOM 872 C C . VAL A 1 108 ? -3.210 -4.223 14.661 1.00 94.88 108 VAL A C 1
ATOM 874 O O . VAL A 1 108 ? -3.496 -5.158 15.397 1.00 94.88 108 VAL A O 1
ATOM 877 N N . THR A 1 109 ? -1.952 -3.896 14.362 1.00 95.44 109 THR A N 1
ATOM 878 C CA . THR A 1 109 ? -0.789 -4.655 14.831 1.00 95.44 109 THR A CA 1
ATOM 879 C C . THR A 1 109 ? 0.482 -3.805 14.785 1.00 95.44 109 THR A C 1
ATOM 881 O O . THR A 1 109 ? 0.489 -2.696 14.241 1.00 95.44 109 THR A O 1
ATOM 884 N N . ARG A 1 110 ? 1.576 -4.321 15.348 1.00 94.56 110 ARG A N 1
ATOM 885 C CA . ARG A 1 110 ? 2.917 -3.722 15.285 1.00 94.56 110 ARG A CA 1
ATOM 886 C C . ARG A 1 110 ? 3.825 -4.619 14.458 1.00 94.56 110 ARG A C 1
ATOM 888 O O . ARG A 1 110 ? 3.891 -5.816 14.711 1.00 94.56 110 ARG A O 1
ATOM 895 N N . ARG A 1 111 ? 4.525 -4.046 13.479 1.00 91.62 111 ARG A N 1
ATOM 896 C CA . ARG A 1 111 ? 5.418 -4.782 12.572 1.00 91.62 111 ARG A CA 1
ATOM 897 C C . ARG A 1 111 ? 6.455 -3.867 11.947 1.00 91.62 111 ARG A C 1
ATOM 899 O O . ARG A 1 111 ? 6.188 -2.684 11.750 1.00 91.62 111 ARG A O 1
ATOM 906 N N . ASP A 1 112 ? 7.623 -4.419 11.633 1.00 86.12 112 ASP A N 1
ATOM 907 C CA . ASP A 1 112 ? 8.702 -3.700 10.940 1.00 86.12 112 ASP A CA 1
ATOM 908 C C . ASP A 1 112 ? 9.108 -2.388 11.653 1.00 86.12 112 ASP A C 1
ATOM 910 O O . ASP A 1 112 ? 9.414 -1.379 11.020 1.00 86.12 112 ASP A O 1
ATOM 914 N N . GLY A 1 113 ? 9.039 -2.372 12.994 1.00 88.94 113 GLY A N 1
ATOM 915 C CA . GLY A 1 113 ? 9.285 -1.179 13.822 1.00 88.94 113 GLY A CA 1
ATOM 916 C C . GLY A 1 113 ? 8.200 -0.092 13.739 1.00 88.94 113 GLY A C 1
ATOM 917 O O . GLY A 1 113 ? 8.377 1.005 14.267 1.00 88.94 113 GLY A O 1
ATOM 918 N N . LEU A 1 114 ? 7.077 -0.379 13.082 1.00 93.56 114 LEU A N 1
ATOM 919 C CA . LEU A 1 114 ? 5.960 0.526 12.829 1.00 93.56 114 LEU A CA 1
ATOM 920 C C . LEU A 1 114 ? 4.653 -0.047 13.400 1.00 93.56 114 LEU A C 1
ATOM 922 O O . LEU A 1 114 ? 4.580 -1.181 13.877 1.00 93.56 114 LEU A O 1
ATOM 926 N N . VAL A 1 115 ? 3.602 0.764 13.361 1.00 95.19 115 VAL A N 1
ATOM 927 C CA . VAL A 1 115 ? 2.235 0.396 13.724 1.00 95.19 115 VAL A CA 1
ATOM 928 C C . VAL A 1 115 ? 1.386 0.419 12.465 1.00 95.19 115 VAL A C 1
ATOM 930 O O . VAL A 1 115 ? 1.407 1.386 11.694 1.00 95.19 115 VAL A O 1
ATOM 93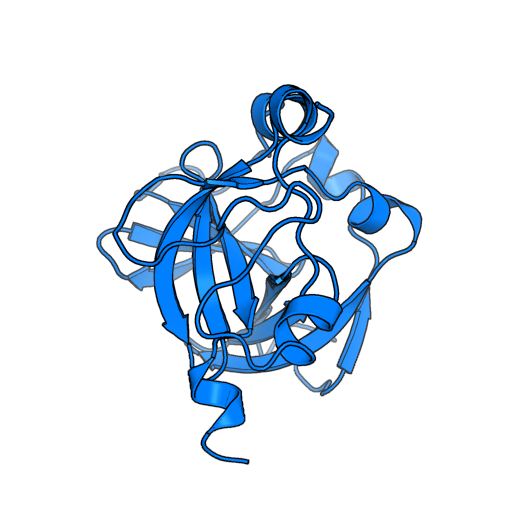3 N N . GLU A 1 116 ? 0.646 -0.659 12.251 1.00 95.19 116 GLU A N 1
ATOM 934 C CA . GLU A 1 116 ? -0.358 -0.726 11.209 1.00 95.19 116 GLU A CA 1
ATOM 935 C C . GLU A 1 116 ? -1.697 -0.233 11.741 1.00 95.19 116 GLU A C 1
ATOM 937 O O . GLU A 1 116 ? -2.203 -0.711 12.755 1.00 95.19 116 GLU A O 1
ATOM 942 N N . TYR A 1 117 ? -2.275 0.717 11.023 1.00 94.69 117 TYR A N 1
ATOM 943 C CA . TYR A 1 117 ? -3.570 1.306 11.295 1.00 94.69 117 TYR A CA 1
ATOM 944 C C . TYR A 1 117 ? -4.541 0.946 10.175 1.00 94.69 117 TYR A C 1
ATOM 946 O O . TYR A 1 117 ? -4.159 0.990 9.006 1.00 94.69 117 TYR A O 1
ATOM 954 N N . ALA A 1 118 ? -5.804 0.675 10.501 1.00 93.12 118 ALA A N 1
ATOM 955 C CA . ALA A 1 118 ? -6.868 0.487 9.515 1.00 93.12 118 ALA A CA 1
ATOM 956 C C . ALA A 1 118 ? -8.063 1.396 9.807 1.00 93.12 118 ALA A C 1
ATOM 958 O O . ALA A 1 118 ? -8.399 1.640 10.961 1.00 93.12 118 ALA A O 1
ATOM 959 N N . CYS A 1 119 ? -8.722 1.909 8.767 1.00 91.19 119 CYS A N 1
ATOM 960 C CA . CYS A 1 119 ? -10.009 2.595 8.909 1.00 91.19 119 CYS A CA 1
ATOM 961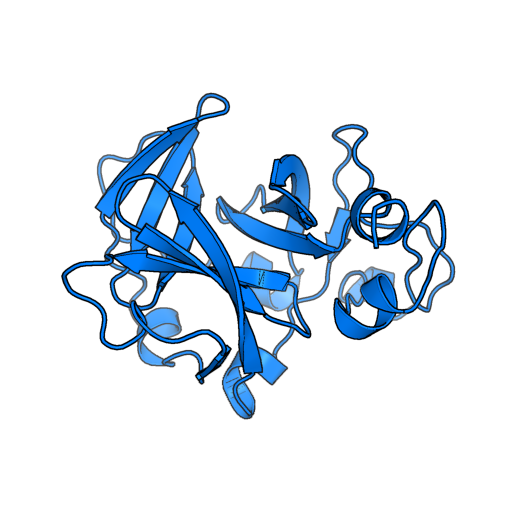 C C . CYS A 1 119 ? -11.180 1.654 8.623 1.00 91.19 119 CYS A C 1
ATOM 963 O O . CYS A 1 119 ? -11.048 0.686 7.881 1.00 91.19 119 CYS A O 1
ATOM 965 N N . GLN A 1 120 ? -12.383 2.030 9.062 1.00 89.31 120 GLN A N 1
ATOM 966 C CA . GLN A 1 120 ? -13.626 1.331 8.693 1.00 89.31 120 GLN A CA 1
ATOM 967 C C . GLN A 1 120 ? -13.833 1.226 7.167 1.00 89.31 120 GLN A C 1
ATOM 969 O O . GLN A 1 120 ? -14.473 0.313 6.660 1.00 89.31 120 GLN A O 1
ATOM 974 N N . CYS A 1 121 ? -13.270 2.171 6.414 1.00 88.31 121 CYS A N 1
ATOM 975 C CA . CYS A 1 121 ? -13.264 2.181 4.957 1.00 88.31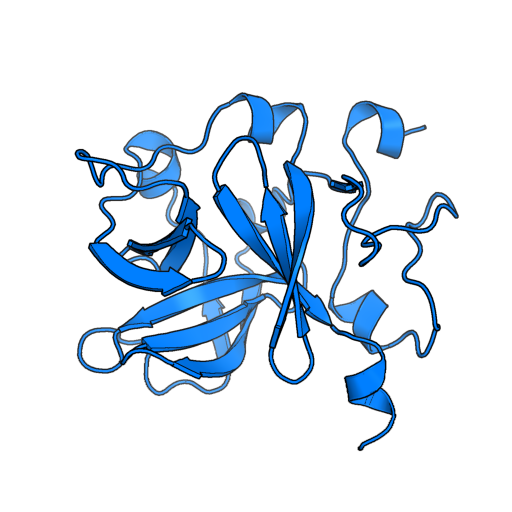 121 CYS A CA 1
ATOM 976 C C . CYS A 1 121 ? -12.311 1.163 4.303 1.00 88.31 121 CYS A C 1
ATOM 978 O O . CYS A 1 121 ? -12.290 1.091 3.071 1.00 88.31 121 CYS A O 1
ATOM 980 N N . GLY A 1 122 ? -11.526 0.437 5.099 1.00 90.31 122 GLY A N 1
ATOM 981 C CA . GLY A 1 122 ? -10.555 -0.561 4.672 1.00 90.31 122 GLY A CA 1
ATOM 982 C C . GLY A 1 122 ? -9.153 -0.018 4.404 1.00 90.31 122 GLY A C 1
ATOM 983 O O . GLY A 1 122 ? -8.245 -0.800 4.218 1.00 90.31 122 GLY A O 1
ATOM 984 N N . HIS A 1 123 ? -8.914 1.292 4.373 1.00 90.19 123 HIS A N 1
ATOM 985 C CA . HIS A 1 123 ? -7.562 1.800 4.104 1.00 90.19 123 HIS A CA 1
ATOM 986 C C . HIS A 1 123 ? -6.610 1.420 5.234 1.00 90.19 123 HIS A C 1
ATOM 988 O O . HIS A 1 123 ? -6.926 1.689 6.397 1.00 90.19 123 HIS A O 1
ATOM 994 N N . SER A 1 124 ? -5.460 0.855 4.872 1.00 91.50 124 SER A N 1
ATOM 995 C CA . SER A 1 124 ? -4.376 0.556 5.796 1.00 91.50 124 SER A CA 1
ATOM 996 C C . SER A 1 124 ? -3.215 1.541 5.653 1.00 91.50 124 SER A C 1
ATOM 998 O O . SER A 1 124 ? -2.926 2.081 4.580 1.00 91.50 124 SER A O 1
ATOM 1000 N N . PHE A 1 125 ? -2.561 1.801 6.779 1.00 93.06 125 PHE A N 1
ATOM 1001 C CA . PHE A 1 125 ? -1.429 2.707 6.889 1.00 93.06 125 PHE A CA 1
ATOM 1002 C C . PHE A 1 125 ? -0.389 2.094 7.814 1.00 93.06 125 PHE A C 1
ATOM 1004 O O . PHE A 1 125 ? -0.728 1.623 8.891 1.00 93.06 125 PHE A O 1
ATOM 1011 N N . LEU A 1 126 ? 0.878 2.162 7.434 1.00 94.25 126 LEU A N 1
ATOM 1012 C CA . LEU A 1 126 ? 2.008 1.757 8.249 1.00 94.25 126 LEU A CA 1
ATOM 1013 C C . LEU A 1 126 ? 2.803 3.006 8.643 1.00 94.25 126 LEU A C 1
ATOM 1015 O O . LEU A 1 126 ? 3.384 3.682 7.790 1.00 94.25 126 LEU A O 1
ATOM 1019 N N . ARG A 1 127 ? 2.782 3.363 9.927 1.00 93.62 127 ARG A N 1
ATOM 1020 C CA . ARG A 1 127 ? 3.383 4.603 10.446 1.00 93.62 127 ARG A CA 1
ATOM 1021 C C . ARG A 1 127 ? 4.043 4.370 11.799 1.00 93.62 127 ARG A C 1
ATOM 1023 O O . ARG A 1 127 ? 3.747 3.399 12.481 1.00 93.62 127 ARG A O 1
ATOM 1030 N N . ALA A 1 128 ? 4.918 5.287 12.205 1.00 91.75 128 ALA A N 1
ATOM 1031 C CA . ALA A 1 128 ? 5.370 5.331 13.591 1.00 91.75 128 ALA A CA 1
ATOM 1032 C C . ALA A 1 128 ? 4.161 5.514 14.534 1.00 91.75 128 ALA A C 1
ATOM 1034 O O . ALA A 1 128 ? 3.162 6.099 14.099 1.00 91.75 128 ALA A O 1
ATOM 1035 N N . PRO A 1 129 ? 4.237 5.057 15.797 1.00 89.38 129 PRO A N 1
ATOM 1036 C CA . PRO A 1 129 ? 3.153 5.220 16.761 1.00 89.38 129 PRO A CA 1
ATOM 1037 C C . PRO A 1 129 ? 2.669 6.674 16.836 1.00 89.38 129 PRO A C 1
ATOM 1039 O O . PRO A 1 129 ? 3.474 7.593 16.998 1.00 89.38 129 PRO A O 1
ATOM 1042 N N . GLN A 1 130 ? 1.358 6.895 16.723 1.00 83.62 130 GLN A N 1
ATOM 1043 C CA . GLN A 1 130 ? 0.754 8.229 16.805 1.00 83.62 130 GLN A CA 1
ATOM 1044 C C . GLN A 1 130 ? -0.281 8.280 17.926 1.00 83.62 130 GLN A C 1
ATOM 1046 O O . GLN A 1 130 ? -1.081 7.365 18.083 1.00 83.62 130 GLN A O 1
ATOM 1051 N N . ARG A 1 131 ? -0.316 9.390 18.674 1.00 81.38 131 ARG A N 1
ATOM 1052 C CA . ARG A 1 131 ? -1.375 9.632 19.674 1.00 81.38 131 ARG A CA 1
ATOM 1053 C C . ARG A 1 131 ? -2.737 9.907 19.030 1.00 81.38 131 ARG A C 1
ATOM 1055 O O . ARG A 1 131 ? -3.767 9.649 19.639 1.00 81.38 131 ARG A O 1
ATOM 1062 N N . ASN A 1 132 ? -2.740 10.456 17.815 1.00 83.81 132 ASN A N 1
ATOM 1063 C CA . ASN A 1 132 ? -3.948 10.760 17.056 1.00 83.81 132 ASN A CA 1
ATOM 1064 C C . ASN A 1 132 ? -4.108 9.750 15.918 1.00 83.81 132 ASN A C 1
ATOM 1066 O O . ASN A 1 132 ? -3.223 9.631 15.074 1.00 83.81 132 ASN A O 1
ATOM 1070 N N . THR A 1 133 ? -5.250 9.067 15.867 1.00 86.81 133 THR A N 1
ATOM 1071 C CA . THR A 1 133 ? -5.556 8.090 14.816 1.00 86.81 133 THR A CA 1
ATOM 1072 C C . THR A 1 133 ? -6.366 8.673 13.654 1.00 86.81 133 THR A C 1
ATOM 1074 O O . THR A 1 133 ? -6.825 7.935 12.781 1.00 86.81 133 THR A O 1
ATOM 1077 N N . LEU A 1 134 ? -6.550 9.999 13.608 1.00 91.19 134 LEU A N 1
ATOM 1078 C CA . LEU A 1 134 ? -7.082 10.699 12.443 1.00 91.19 134 LEU A CA 1
ATOM 1079 C C . LEU A 1 134 ? -5.978 10.902 11.396 1.00 91.19 134 LEU A C 1
ATOM 1081 O O . LEU A 1 134 ? -5.167 11.825 11.479 1.00 91.19 134 LEU A O 1
ATOM 1085 N N . LEU A 1 135 ? -5.982 10.059 10.371 1.00 86.12 135 LEU A N 1
ATOM 1086 C CA . LEU A 1 135 ? -4.986 10.043 9.308 1.00 86.12 135 LEU A CA 1
ATOM 1087 C C . LEU A 1 135 ? -5.498 10.803 8.084 1.00 86.12 135 LEU A C 1
ATOM 1089 O O . LEU A 1 135 ? -6.491 10.423 7.467 1.00 86.12 135 LEU A O 1
ATOM 1093 N N . LYS A 1 136 ? -4.807 11.878 7.705 1.00 85.50 136 LYS A N 1
ATOM 1094 C CA . LYS A 1 136 ? -5.076 12.616 6.464 1.00 85.50 136 LYS A CA 1
ATOM 1095 C C . LYS A 1 136 ? -4.076 12.222 5.381 1.00 85.50 136 LYS A C 1
ATOM 1097 O O . LYS A 1 136 ? -2.902 11.965 5.671 1.00 85.50 136 LYS A O 1
ATOM 1102 N N . HIS A 1 137 ? -4.541 12.200 4.134 1.00 75.94 137 HIS A N 1
ATOM 1103 C CA . HIS A 1 137 ? -3.659 12.078 2.981 1.00 75.94 137 HIS A CA 1
ATOM 1104 C C . HIS A 1 137 ? -2.968 13.425 2.738 1.00 75.94 137 HIS A C 1
ATOM 1106 O O . HIS A 1 137 ? -3.652 14.434 2.566 1.00 75.94 137 HIS A O 1
ATOM 1112 N N . PRO A 1 138 ? -1.628 13.482 2.752 1.00 78.69 138 PRO A N 1
ATOM 1113 C CA . PRO A 1 138 ? -0.924 14.728 2.513 1.00 78.69 138 PRO A CA 1
ATOM 1114 C C . PRO A 1 138 ? -1.039 15.106 1.033 1.00 78.69 138 PRO A C 1
ATOM 1116 O O . PRO A 1 138 ? -0.868 14.258 0.154 1.00 78.69 138 PRO A O 1
ATOM 1119 N N . LEU A 1 139 ? -1.285 16.390 0.758 1.00 80.19 139 LEU A N 1
ATOM 1120 C CA . LEU A 1 139 ? -1.464 16.917 -0.604 1.00 80.19 139 LEU A CA 1
ATOM 1121 C C . LEU A 1 139 ? -0.249 16.655 -1.506 1.00 80.19 139 LEU A C 1
ATOM 1123 O O . LEU A 1 139 ? -0.399 16.491 -2.714 1.00 80.19 139 LEU A O 1
ATOM 1127 N N . VAL A 1 140 ? 0.946 16.520 -0.918 1.00 83.00 140 VAL A N 1
ATOM 1128 C CA . VAL A 1 140 ? 2.159 16.143 -1.655 1.00 83.00 140 VAL A CA 1
ATOM 1129 C C . VAL A 1 140 ? 1.999 14.810 -2.387 1.00 83.00 140 VAL A C 1
ATOM 1131 O O . VAL A 1 140 ? 2.490 14.682 -3.498 1.00 83.00 140 VAL A O 1
ATOM 1134 N N . CYS A 1 141 ? 1.274 13.835 -1.828 1.00 86.06 141 CYS A N 1
ATOM 1135 C CA . CYS A 1 141 ? 1.061 12.554 -2.502 1.00 86.06 141 CYS A CA 1
ATOM 1136 C C . CYS A 1 141 ? 0.079 12.657 -3.676 1.00 86.06 141 CYS A C 1
ATOM 1138 O O . CYS A 1 141 ? 0.135 11.828 -4.579 1.00 86.06 141 CYS A O 1
ATOM 1140 N N . LEU A 1 142 ? -0.799 13.665 -3.674 1.00 80.44 142 LEU A N 1
ATOM 1141 C CA . LEU A 1 142 ? -1.726 13.920 -4.774 1.00 80.44 142 LEU A CA 1
ATOM 1142 C C . LEU A 1 142 ? -0.993 14.522 -5.980 1.00 80.44 142 LEU A C 1
ATOM 1144 O O . LEU A 1 142 ? -1.204 14.076 -7.101 1.00 80.44 142 LEU A O 1
ATOM 1148 N N . GLY A 1 143 ? -0.115 15.506 -5.744 1.00 79.75 143 GLY A N 1
ATOM 1149 C CA . GLY A 1 143 ? 0.632 16.181 -6.812 1.00 79.75 143 GLY A CA 1
ATOM 1150 C C . GLY A 1 143 ? 1.915 15.455 -7.222 1.00 79.75 143 GLY A C 1
ATOM 1151 O O . GLY A 1 143 ? 2.169 15.241 -8.403 1.00 79.75 143 GLY A O 1
ATOM 1152 N N . ALA A 1 144 ? 2.728 15.044 -6.249 1.00 85.56 144 ALA A N 1
ATOM 1153 C CA . ALA A 1 144 ? 4.021 14.416 -6.499 1.00 85.56 144 ALA A CA 1
ATOM 1154 C C . ALA A 1 144 ? 3.950 12.881 -6.566 1.00 85.56 144 ALA A C 1
ATOM 1156 O O . ALA A 1 144 ? 4.950 12.252 -6.902 1.00 85.56 144 ALA A O 1
ATOM 1157 N N . GLY A 1 145 ? 2.809 12.254 -6.282 1.00 89.19 145 GLY A N 1
ATOM 1158 C CA . GLY A 1 145 ? 2.714 10.797 -6.194 1.00 89.19 145 GLY A CA 1
ATOM 1159 C C . GLY A 1 145 ? 3.357 10.232 -4.922 1.00 89.19 145 GLY A C 1
ATOM 1160 O O . GLY A 1 145 ? 3.674 10.950 -3.971 1.00 89.19 145 GLY A O 1
ATOM 1161 N N . HIS A 1 146 ? 3.543 8.915 -4.884 1.00 93.31 146 HIS A N 1
ATOM 1162 C CA . HIS A 1 146 ? 4.021 8.207 -3.700 1.00 93.31 146 HIS A CA 1
ATOM 1163 C C . HIS A 1 146 ? 5.476 7.771 -3.855 1.00 93.31 146 HIS A C 1
ATOM 1165 O O . HIS A 1 146 ? 5.822 7.023 -4.763 1.00 93.31 146 HIS A O 1
ATOM 1171 N N . PHE A 1 147 ? 6.321 8.185 -2.912 1.00 94.38 147 PHE A N 1
ATOM 1172 C CA . PHE A 1 147 ? 7.674 7.652 -2.753 1.00 94.38 147 PHE A CA 1
ATOM 1173 C C . PHE A 1 147 ? 7.604 6.421 -1.865 1.00 94.38 147 PHE A C 1
ATOM 1175 O O . PHE A 1 147 ? 7.459 6.550 -0.647 1.00 94.38 147 PHE A O 1
ATOM 1182 N N . ILE A 1 148 ? 7.637 5.249 -2.479 1.00 95.25 148 ILE A N 1
ATOM 1183 C CA . ILE A 1 148 ? 7.427 3.966 -1.819 1.00 95.25 148 ILE A CA 1
ATOM 1184 C C . ILE A 1 148 ? 8.739 3.202 -1.695 1.00 95.25 148 ILE A C 1
ATOM 1186 O O . ILE A 1 148 ? 9.576 3.264 -2.590 1.00 95.25 148 ILE A O 1
ATOM 1190 N N . LYS A 1 149 ? 8.911 2.488 -0.588 1.00 95.50 149 LYS A N 1
ATOM 1191 C CA . LYS A 1 149 ? 10.010 1.539 -0.380 1.00 95.50 149 LYS A CA 1
ATOM 1192 C C . LYS A 1 149 ? 9.448 0.180 -0.009 1.00 95.50 149 LYS A C 1
ATOM 1194 O O . LYS A 1 149 ? 8.363 0.122 0.575 1.00 95.50 149 LYS A O 1
ATOM 1199 N N . PHE A 1 150 ? 10.174 -0.878 -0.338 1.00 94.94 150 PHE A N 1
ATOM 1200 C CA . PHE A 1 150 ? 9.807 -2.230 0.058 1.00 94.94 150 PHE A CA 1
ATOM 1201 C C . PHE A 1 150 ? 9.746 -2.361 1.586 1.00 94.94 150 PHE A C 1
ATOM 1203 O O . PHE A 1 150 ? 10.518 -1.723 2.307 1.00 94.94 150 PHE A O 1
ATOM 1210 N N . VAL A 1 151 ? 8.787 -3.151 2.06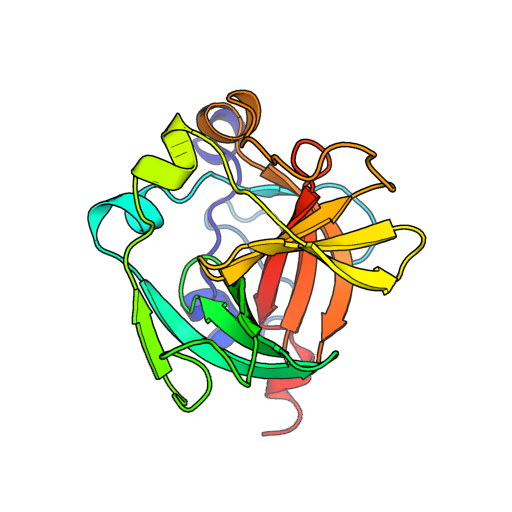2 1.00 93.56 151 VAL A N 1
ATOM 1211 C CA . VAL A 1 151 ? 8.605 -3.481 3.478 1.00 93.56 151 VAL A CA 1
ATOM 1212 C C . VAL A 1 151 ? 8.805 -4.973 3.678 1.00 93.56 151 VAL A C 1
ATOM 1214 O O . VAL A 1 151 ? 9.707 -5.379 4.399 1.00 93.56 151 VAL A O 1
ATOM 1217 N N . THR A 1 152 ? 7.965 -5.789 3.042 1.00 92.31 152 THR A N 1
ATOM 1218 C CA . THR A 1 152 ? 7.986 -7.244 3.205 1.00 92.31 152 THR A CA 1
ATOM 1219 C C . THR A 1 152 ? 7.226 -7.931 2.072 1.00 92.31 152 THR A C 1
ATOM 1221 O O . THR A 1 152 ? 6.484 -7.288 1.324 1.00 92.31 152 THR A O 1
ATOM 1224 N N . ARG A 1 153 ? 7.368 -9.253 1.947 1.00 90.56 153 ARG A N 1
ATOM 1225 C CA . ARG A 1 153 ? 6.518 -10.075 1.076 1.00 90.56 153 ARG A CA 1
ATOM 1226 C C . ARG A 1 153 ? 5.342 -10.652 1.858 1.00 90.56 153 ARG A C 1
ATOM 1228 O O . ARG A 1 153 ? 5.447 -10.991 3.032 1.00 90.56 153 ARG A O 1
ATOM 1235 N N . ARG A 1 154 ? 4.204 -10.773 1.180 1.00 84.88 154 ARG A N 1
ATOM 1236 C CA . ARG A 1 154 ? 2.926 -11.261 1.706 1.00 84.88 154 ARG A CA 1
ATOM 1237 C C . ARG A 1 154 ? 2.304 -12.232 0.722 1.00 84.88 154 ARG A C 1
ATOM 1239 O O . ARG A 1 154 ? 1.600 -11.830 -0.206 1.00 84.88 154 ARG A O 1
ATOM 1246 N N . GLY A 1 155 ? 2.602 -13.516 0.904 1.00 85.12 155 GLY A N 1
ATOM 1247 C CA . GLY A 1 155 ? 2.211 -14.552 -0.046 1.00 85.12 155 GLY A CA 1
ATOM 1248 C C . GLY A 1 155 ? 2.695 -14.194 -1.451 1.00 85.12 155 GLY A C 1
ATOM 1249 O O . GLY A 1 155 ? 3.893 -14.076 -1.692 1.00 85.12 155 GLY A O 1
ATOM 1250 N N . ARG A 1 156 ? 1.751 -13.959 -2.365 1.00 87.94 156 ARG A N 1
ATOM 1251 C CA . ARG A 1 156 ? 2.031 -13.612 -3.765 1.00 87.94 156 ARG A CA 1
ATOM 1252 C C . ARG A 1 156 ? 2.300 -12.127 -4.039 1.00 87.94 156 ARG A C 1
ATOM 1254 O O . ARG A 1 156 ? 2.355 -11.726 -5.199 1.00 87.94 156 ARG A O 1
ATOM 1261 N N . TYR A 1 157 ? 2.385 -11.296 -3.006 1.00 92.12 157 TYR A N 1
ATOM 1262 C CA . TYR A 1 157 ? 2.554 -9.851 -3.137 1.00 92.12 157 TYR A CA 1
ATOM 1263 C C . TYR A 1 157 ? 3.841 -9.373 -2.463 1.00 92.12 157 TYR A C 1
ATOM 1265 O O . TYR A 1 157 ? 4.245 -9.898 -1.432 1.00 92.12 157 TYR A O 1
ATOM 1273 N N . ALA A 1 158 ? 4.458 -8.338 -3.017 1.00 93.06 158 ALA A N 1
ATOM 1274 C CA . ALA A 1 158 ? 5.452 -7.509 -2.355 1.00 93.06 158 ALA A CA 1
ATOM 1275 C C . ALA A 1 158 ? 4.757 -6.239 -1.847 1.00 93.06 158 ALA A C 1
ATOM 1277 O O . ALA A 1 158 ? 4.100 -5.532 -2.618 1.00 93.06 158 ALA A O 1
ATOM 1278 N N . GLU A 1 159 ? 4.858 -5.974 -0.546 1.00 94.31 159 GLU A N 1
ATOM 1279 C CA . GLU A 1 159 ? 4.316 -4.778 0.088 1.00 94.31 159 GLU A CA 1
ATOM 1280 C C . GLU A 1 159 ? 5.362 -3.662 0.110 1.00 94.31 159 GLU A C 1
ATOM 1282 O O . GLU A 1 159 ? 6.513 -3.850 0.507 1.00 94.31 159 GLU A O 1
ATOM 1287 N N . PHE A 1 160 ? 4.919 -2.467 -0.254 1.00 95.12 160 PHE A N 1
ATOM 1288 C CA . PHE A 1 160 ? 5.679 -1.235 -0.209 1.00 95.12 160 PHE A CA 1
ATOM 1289 C C . PHE A 1 160 ? 4.944 -0.206 0.642 1.00 95.12 160 PHE A C 1
ATOM 1291 O O . PHE A 1 160 ? 3.718 -0.206 0.695 1.00 95.12 160 PHE A O 1
ATOM 1298 N N . CYS A 1 161 ? 5.670 0.715 1.271 1.00 95.25 161 CYS A N 1
ATOM 1299 C CA . CYS A 1 161 ? 5.097 1.784 2.083 1.00 95.25 161 CYS A CA 1
ATOM 1300 C C . CYS A 1 161 ? 5.605 3.152 1.635 1.00 95.25 161 CYS A C 1
ATOM 1302 O O . CYS A 1 161 ? 6.801 3.353 1.404 1.00 95.25 161 CYS A O 1
ATOM 1304 N N . CYS A 1 162 ? 4.688 4.112 1.520 1.00 94.50 162 CYS A N 1
ATOM 1305 C CA . CYS A 1 162 ? 5.022 5.482 1.178 1.00 94.50 162 CYS A CA 1
ATOM 1306 C C . CYS A 1 162 ? 5.590 6.251 2.377 1.00 94.50 162 CYS A C 1
ATOM 1308 O O . CYS A 1 162 ? 4.883 6.458 3.363 1.00 94.50 162 CYS A O 1
ATOM 1310 N N . ARG A 1 163 ? 6.801 6.815 2.252 1.00 94.06 163 ARG A N 1
ATOM 1311 C CA . ARG A 1 163 ? 7.428 7.620 3.326 1.00 94.06 163 ARG A CA 1
ATOM 1312 C C . ARG A 1 163 ? 6.609 8.828 3.777 1.00 94.06 163 ARG A C 1
ATOM 1314 O O . ARG A 1 163 ? 6.675 9.209 4.936 1.00 94.06 163 ARG A O 1
ATOM 1321 N N . ASN A 1 164 ? 5.847 9.438 2.871 1.00 91.12 164 ASN A N 1
ATOM 1322 C CA . ASN A 1 164 ? 5.161 10.699 3.159 1.00 91.12 164 ASN A CA 1
ATOM 1323 C C . ASN A 1 164 ? 3.835 10.487 3.897 1.00 91.12 164 ASN A C 1
ATOM 1325 O O . ASN A 1 164 ? 3.404 11.343 4.661 1.00 91.12 164 ASN A O 1
ATOM 1329 N N . CYS A 1 165 ? 3.151 9.370 3.637 1.00 88.81 165 CYS A N 1
ATOM 1330 C CA . CYS A 1 165 ? 1.787 9.155 4.122 1.00 88.81 165 CYS A CA 1
ATOM 1331 C C . CYS A 1 165 ? 1.572 7.813 4.822 1.00 88.81 165 CYS A C 1
ATOM 1333 O O . CYS A 1 165 ? 0.467 7.563 5.301 1.00 88.81 165 CYS A O 1
ATOM 1335 N N . GLY A 1 166 ? 2.575 6.941 4.884 1.00 91.75 166 GLY A N 1
ATOM 1336 C CA . GLY A 1 166 ? 2.452 5.596 5.443 1.00 91.75 166 GLY A CA 1
ATOM 1337 C C . GLY A 1 166 ? 1.511 4.674 4.666 1.00 91.75 166 GLY A C 1
ATOM 1338 O O . GLY A 1 166 ? 1.248 3.567 5.106 1.00 91.75 166 GLY A O 1
ATOM 1339 N N . HIS A 1 167 ? 0.951 5.115 3.540 1.00 90.62 167 HIS A N 1
ATOM 1340 C CA . HIS A 1 167 ? 0.051 4.289 2.740 1.00 90.62 167 HIS A CA 1
ATOM 1341 C C . HIS A 1 167 ? 0.833 3.126 2.142 1.00 90.62 167 HIS A C 1
ATOM 1343 O O . HIS A 1 167 ? 1.913 3.339 1.579 1.00 90.62 167 HIS A O 1
ATOM 1349 N N . THR A 1 168 ? 0.300 1.921 2.288 1.00 93.25 168 THR A N 1
ATOM 1350 C CA . THR A 1 168 ? 0.897 0.708 1.747 1.00 93.25 168 THR A CA 1
ATOM 1351 C C . THR A 1 168 ? 0.371 0.386 0.346 1.00 93.25 168 THR A C 1
ATOM 1353 O O . THR A 1 168 ? -0.694 0.847 -0.066 1.00 93.25 168 THR A O 1
ATOM 1356 N N . PHE A 1 169 ? 1.151 -0.386 -0.405 1.00 94.25 169 PHE A N 1
ATOM 1357 C CA . PHE A 1 169 ? 0.863 -0.841 -1.763 1.00 94.25 169 PHE A CA 1
ATOM 1358 C C . PHE A 1 169 ? 1.358 -2.277 -1.912 1.00 94.25 169 PHE A C 1
ATOM 1360 O O . PHE A 1 169 ? 2.513 -2.554 -1.614 1.00 94.25 169 PHE A O 1
ATOM 1367 N N . CYS A 1 170 ? 0.510 -3.175 -2.390 1.00 94.25 170 CYS A N 1
ATOM 1368 C CA . CYS A 1 170 ? 0.817 -4.580 -2.617 1.00 94.25 170 CYS A CA 1
ATOM 1369 C C . CYS A 1 170 ? 0.871 -4.859 -4.122 1.00 94.25 170 CYS A C 1
ATOM 1371 O O . CYS A 1 170 ? -0.157 -4.843 -4.807 1.00 94.25 170 CYS A O 1
ATOM 1373 N N . PHE A 1 171 ? 2.066 -5.145 -4.637 1.00 93.38 171 PHE A N 1
ATOM 1374 C CA . PHE A 1 171 ? 2.268 -5.492 -6.042 1.00 93.38 171 PHE A CA 1
ATOM 1375 C C . PHE A 1 171 ? 2.545 -6.981 -6.212 1.00 93.38 171 PHE A C 1
ATOM 1377 O O . PHE A 1 171 ? 3.194 -7.578 -5.362 1.00 93.38 171 PHE A O 1
ATOM 1384 N N . VAL A 1 172 ? 2.035 -7.602 -7.278 1.00 90.06 172 VAL A N 1
ATOM 1385 C CA . VAL A 1 172 ? 2.237 -9.045 -7.514 1.00 90.06 172 VAL A CA 1
ATOM 1386 C C . VAL A 1 172 ? 3.738 -9.354 -7.611 1.00 90.06 172 VAL A C 1
ATOM 1388 O O . VAL A 1 172 ? 4.439 -8.775 -8.447 1.00 90.06 172 VAL A O 1
ATOM 1391 N N . SER A 1 173 ? 4.221 -10.254 -6.751 1.00 79.00 173 SER A N 1
ATOM 1392 C CA . SER A 1 173 ? 5.613 -10.704 -6.717 1.00 79.00 173 SER A CA 1
ATOM 1393 C C . SER A 1 173 ? 5.845 -11.834 -7.721 1.00 79.00 173 SER A C 1
ATOM 1395 O O . SER A 1 173 ? 4.925 -12.528 -8.145 1.00 79.00 173 SER A O 1
ATOM 1397 N N . ILE A 1 174 ? 7.095 -12.012 -8.136 1.00 63.16 174 ILE A N 1
ATOM 1398 C CA . ILE A 1 174 ? 7.467 -12.943 -9.215 1.00 63.16 174 ILE A CA 1
ATOM 1399 C C . ILE A 1 174 ? 7.456 -14.402 -8.744 1.00 63.16 174 ILE A C 1
ATOM 1401 O O . ILE A 1 174 ? 7.198 -15.308 -9.532 1.00 63.16 174 ILE A O 1
ATOM 1405 N N . GLU A 1 175 ? 7.656 -14.644 -7.448 1.00 56.66 175 GLU A N 1
ATOM 1406 C CA . GLU A 1 175 ? 7.577 -15.991 -6.864 1.00 56.66 175 GLU A CA 1
ATOM 1407 C C . GLU A 1 175 ? 6.170 -16.595 -6.934 1.00 56.66 175 GLU A C 1
ATOM 1409 O O . GLU A 1 175 ? 6.035 -17.818 -6.960 1.00 56.66 175 GLU A O 1
ATOM 1414 N N . ALA A 1 176 ? 5.135 -15.757 -7.042 1.00 50.38 176 ALA A N 1
ATOM 1415 C CA . ALA A 1 176 ? 3.751 -16.177 -7.234 1.00 50.38 176 ALA A CA 1
ATOM 1416 C C . ALA A 1 176 ? 3.551 -17.072 -8.463 1.00 50.38 176 ALA A C 1
ATOM 1418 O O . ALA A 1 176 ? 2.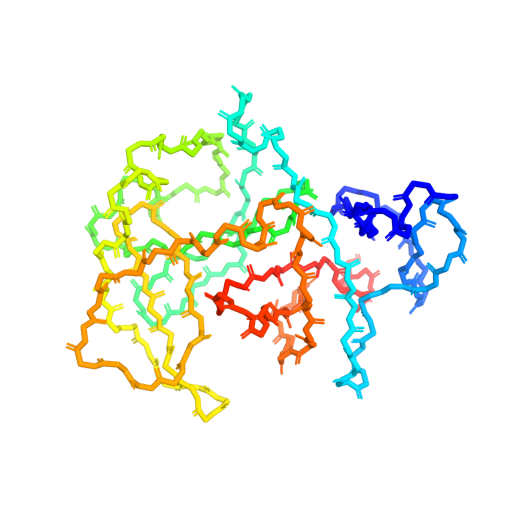726 -17.979 -8.437 1.00 50.38 176 ALA A O 1
ATOM 1419 N N . ASN A 1 177 ? 4.325 -16.825 -9.520 1.00 41.47 177 ASN A N 1
ATOM 1420 C CA . ASN A 1 177 ? 4.162 -17.492 -10.805 1.00 41.47 177 ASN A CA 1
ATOM 1421 C C . ASN A 1 177 ? 5.068 -18.725 -10.966 1.00 41.47 177 ASN A C 1
ATOM 1423 O O . ASN A 1 177 ? 5.034 -19.368 -12.007 1.00 41.47 177 ASN A O 1
ATOM 1427 N N . ARG A 1 178 ? 5.891 -19.058 -9.958 1.00 39.56 178 ARG A N 1
ATOM 1428 C CA . ARG A 1 178 ? 6.716 -20.283 -9.938 1.00 39.56 178 ARG A CA 1
ATOM 1429 C C . ARG A 1 178 ? 6.070 -21.441 -9.166 1.00 39.56 178 ARG A C 1
ATOM 1431 O O . ARG A 1 178 ? 6.653 -22.517 -9.111 1.00 39.56 178 ARG A O 1
ATOM 1438 N N . ARG A 1 179 ? 4.919 -21.213 -8.521 1.00 38.03 179 ARG A N 1
ATOM 1439 C CA . ARG A 1 179 ? 4.203 -22.202 -7.688 1.00 38.03 179 ARG A CA 1
ATOM 1440 C C . ARG A 1 179 ? 2.769 -22.494 -8.162 1.00 38.03 179 ARG A C 1
ATOM 1442 O O . ARG A 1 179 ? 2.030 -23.142 -7.426 1.00 38.03 179 ARG A O 1
ATOM 1449 N N . ALA A 1 180 ? 2.384 -21.997 -9.335 1.00 42.41 180 ALA A N 1
ATOM 1450 C CA . ALA A 1 180 ? 1.152 -22.348 -10.044 1.00 42.41 180 ALA A CA 1
ATOM 1451 C C . ALA A 1 180 ? 1.529 -23.135 -11.300 1.00 42.41 180 ALA A C 1
ATOM 1453 O O . ALA A 1 180 ? 0.764 -24.054 -11.654 1.00 42.41 180 ALA A O 1
#